Protein AF-A0A9Y2NAM1-F1 (afdb_monomer)

Radius of gyration: 29.52 Å; Cα contacts (8 Å, |Δi|>4): 77; chains: 1; bounding box: 74×30×72 Å

Foldseek 3Di:
DDPVVLVVVCVVFQVVLCVVFQPQKDKDKDACVVPDPPDGIDIDMDGPDVVSVVRNVVSNVVTCVDPPRDPDPDDDDDDDDPPCPDPPVPDPDPDDDDDPDPPPDDDDDDDDDDDDDD

Secondary structure (DSSP, 8-state):
--HHHHHHHHHHHTHHHHHHH--SEEEEEEE-TTT-SS-SEEEEEEESSHHHHHHHHHHHHTSTIIIII------------TT-----------------------------------

pLDDT: mean 74.05, std 20.96, range [35.19, 95.0]

Solvent-accessible surface area (backbone atoms only — not comparable to full-atom values): 8111 Å² total; per-residue (Å²): 134,56,72,69,58,45,56,53,50,43,56,68,62,44,48,54,55,40,71,74,69,31,63,60,60,47,77,49,79,41,86,31,54,93,82,35,96,88,47,51,68,46,77,48,76,48,48,82,45,70,66,31,45,49,45,39,52,55,51,47,70,78,31,63,48,68,86,71,71,41,84,82,89,77,84,88,86,86,76,91,66,87,90,63,71,77,76,69,84,76,67,93,72,98,76,77,78,78,79,79,76,81,77,90,70,91,78,85,92,79,82,87,84,86,87,82,93,129

Nearest PDB structures (foldseek):
  2vxh-assembly1_A  TM=6.993E-01  e=7.229E-02  Azospira oryzae
  3q08-assembly1_A  TM=6.575E-01  e=8.904E-02  Dechloromonas aromatica RCB
  2vxh-assembly1_C  TM=6.746E-01  e=1.448E-01  Azospira oryzae
  2vxh-assembly1_B  TM=7.013E-01  e=1.912E-01  Azospira oryzae
  4m05-assembly1_C  TM=6.438E-01  e=4.719E-01  Nitrospira defluvii

Sequence (118 aa):
MTVEQRIAAFRTEVVPAIEEKAKGVRSRFYDTEFYSARVTDVWVWEAVDHAAYQRLVDVLRETPFWDRWFDVAEILVGVEKTATRTTTASTWSPASRPRARTRSGRGRPGRGGRWPCR

Mean predicted aligned error: 14.8 Å

Organism: NCBI:txid715475

InterPro domains:
  IPR031409 Darcynin [PF17074] (1-87)

Structure (mmCIF, N/CA/C/O backbone):
data_AF-A0A9Y2NAM1-F1
#
_entry.id   AF-A0A9Y2NAM1-F1
#
loop_
_atom_site.group_PDB
_atom_site.id
_atom_site.type_symbol
_atom_site.label_atom_id
_atom_site.label_alt_id
_atom_site.label_comp_id
_atom_site.label_asym_id
_atom_site.label_entity_id
_atom_site.label_seq_id
_atom_site.pdbx_PDB_ins_code
_atom_site.Cartn_x
_atom_site.Cartn_y
_atom_site.Cartn_z
_atom_site.occupancy
_atom_site.B_iso_or_equiv
_atom_site.auth_seq_id
_atom_site.auth_comp_id
_atom_site.auth_asym_id
_atom_site.auth_atom_id
_atom_site.pdbx_PDB_model_num
ATOM 1 N N . MET A 1 1 ? -10.435 -3.339 16.808 1.00 61.38 1 MET A N 1
ATOM 2 C CA . MET A 1 1 ? -9.563 -2.209 16.427 1.00 61.38 1 MET A CA 1
ATOM 3 C C . MET A 1 1 ? -10.376 -1.289 15.538 1.00 61.38 1 MET A C 1
ATOM 5 O O . MET A 1 1 ? -10.996 -1.803 14.613 1.00 61.38 1 MET A O 1
ATOM 9 N N . THR A 1 2 ? -10.472 0.004 15.853 1.00 76.12 2 THR A N 1
ATOM 10 C CA . THR A 1 2 ? -11.249 0.950 15.026 1.00 76.12 2 THR A CA 1
ATOM 11 C C . THR A 1 2 ? -10.486 1.291 13.745 1.00 76.12 2 THR A C 1
ATOM 13 O O . THR A 1 2 ? -9.262 1.171 13.727 1.00 76.12 2 THR A O 1
ATOM 16 N N . VAL A 1 3 ? -11.185 1.717 12.684 1.00 72.50 3 VAL A N 1
ATOM 17 C CA . VAL A 1 3 ? -10.582 2.119 11.393 1.00 72.50 3 VAL A CA 1
ATOM 18 C C . VAL A 1 3 ? -9.458 3.141 11.602 1.00 72.50 3 VAL A C 1
ATOM 20 O O . VAL A 1 3 ? -8.342 2.951 11.126 1.00 72.50 3 VAL A O 1
ATOM 23 N N . GLU A 1 4 ? -9.718 4.166 12.413 1.00 74.12 4 GLU A N 1
ATOM 24 C CA . GLU A 1 4 ? -8.769 5.237 12.741 1.00 74.12 4 GLU A CA 1
ATOM 25 C C . GLU A 1 4 ? -7.497 4.715 13.419 1.00 74.12 4 GLU A C 1
ATOM 27 O O . GLU A 1 4 ? -6.392 5.133 13.073 1.00 74.12 4 GLU A O 1
ATOM 32 N N . GLN A 1 5 ? -7.632 3.759 14.344 1.00 76.25 5 GLN A N 1
ATOM 33 C CA . GLN A 1 5 ? -6.487 3.127 15.003 1.00 76.25 5 GLN A CA 1
ATOM 34 C C . GLN A 1 5 ? -5.641 2.318 14.014 1.00 76.25 5 GLN A C 1
ATOM 36 O O . GLN A 1 5 ? -4.414 2.336 14.116 1.00 76.25 5 GLN A O 1
ATOM 41 N N . ARG A 1 6 ? -6.268 1.652 13.030 1.00 75.31 6 ARG A N 1
ATOM 42 C CA . ARG A 1 6 ? -5.528 0.925 11.982 1.00 75.31 6 ARG A CA 1
ATOM 43 C C . ARG A 1 6 ? -4.755 1.887 11.094 1.00 75.31 6 ARG A C 1
ATOM 45 O O . ARG A 1 6 ? -3.584 1.652 10.830 1.00 75.31 6 ARG A O 1
ATOM 52 N N . ILE A 1 7 ? -5.391 2.981 10.673 1.00 76.06 7 ILE A N 1
ATOM 53 C CA . ILE A 1 7 ? -4.766 3.999 9.821 1.00 76.06 7 ILE A CA 1
ATOM 54 C C . ILE A 1 7 ? -3.598 4.668 10.550 1.00 76.06 7 ILE A C 1
ATOM 56 O O . ILE A 1 7 ? -2.550 4.897 9.947 1.00 76.06 7 ILE A O 1
ATOM 60 N N . ALA A 1 8 ? -3.749 4.963 11.843 1.00 80.06 8 ALA A N 1
ATOM 61 C CA . ALA A 1 8 ? -2.674 5.531 12.647 1.00 80.06 8 ALA A CA 1
ATOM 62 C C . ALA A 1 8 ? -1.471 4.579 12.742 1.00 80.06 8 ALA A C 1
ATOM 64 O O . ALA A 1 8 ? -0.352 4.996 12.455 1.00 80.06 8 ALA A O 1
ATOM 65 N N . ALA A 1 9 ? -1.700 3.301 13.057 1.00 77.62 9 ALA A N 1
ATOM 66 C CA . ALA A 1 9 ? -0.632 2.306 13.148 1.00 77.62 9 ALA A CA 1
ATOM 67 C C . ALA A 1 9 ? 0.019 2.003 11.784 1.00 77.62 9 ALA A C 1
ATOM 69 O O . ALA A 1 9 ? 1.239 1.899 11.666 1.00 77.62 9 ALA A O 1
ATOM 70 N N . PHE A 1 10 ? -0.780 1.962 10.718 1.00 80.69 10 PHE A N 1
ATOM 71 C CA . PHE A 1 10 ? -0.300 1.869 9.341 1.00 80.69 10 PHE A CA 1
ATOM 72 C C . PHE A 1 10 ? 0.639 3.031 8.981 1.00 80.69 10 PHE A C 1
ATOM 74 O O . PHE A 1 10 ? 1.710 2.816 8.410 1.00 80.69 10 PHE A O 1
ATOM 81 N N . ARG A 1 11 ? 0.281 4.265 9.358 1.00 82.62 11 ARG A N 1
ATOM 82 C CA . ARG A 1 11 ? 1.121 5.450 9.123 1.00 82.62 11 ARG A CA 1
ATOM 83 C C . ARG A 1 11 ? 2.437 5.423 9.890 1.00 82.62 11 ARG A C 1
ATOM 85 O O . ARG A 1 11 ? 3.382 6.061 9.446 1.00 82.62 11 ARG A O 1
ATOM 92 N N . THR A 1 12 ? 2.513 4.721 11.014 1.00 85.38 12 THR A N 1
ATOM 93 C CA . THR A 1 12 ? 3.744 4.638 11.809 1.00 85.38 12 THR A CA 1
ATOM 94 C C . THR A 1 12 ? 4.627 3.461 11.424 1.00 85.38 12 THR A C 1
ATOM 96 O O . THR A 1 12 ? 5.844 3.570 11.510 1.00 85.38 12 THR A O 1
ATOM 99 N N . GLU A 1 13 ? 4.043 2.339 11.004 1.00 84.00 13 GLU A N 1
ATOM 100 C CA . GLU A 1 13 ? 4.792 1.097 10.771 1.00 84.00 13 GLU A CA 1
ATOM 101 C C . GLU A 1 13 ? 5.084 0.830 9.292 1.00 84.00 13 GLU A C 1
ATOM 103 O O . GLU A 1 13 ? 6.103 0.226 8.968 1.00 84.00 13 GLU A O 1
ATOM 108 N N . VAL A 1 14 ? 4.202 1.265 8.387 1.00 85.31 14 VAL A N 1
ATOM 109 C CA . VAL A 1 14 ? 4.270 0.899 6.964 1.00 85.31 14 VAL A CA 1
ATOM 110 C C . VAL A 1 14 ? 4.747 2.071 6.113 1.00 85.31 14 VAL A C 1
ATOM 112 O O . VAL A 1 14 ? 5.680 1.925 5.326 1.00 85.31 14 VAL A O 1
ATOM 115 N N . VAL A 1 15 ? 4.146 3.252 6.287 1.00 86.62 15 VAL A N 1
ATOM 116 C CA . VAL A 1 15 ? 4.476 4.438 5.474 1.00 86.62 15 VAL A CA 1
ATOM 117 C C . VAL A 1 15 ? 5.964 4.818 5.545 1.00 86.62 15 VAL A C 1
ATOM 119 O O . VAL A 1 15 ? 6.548 5.007 4.477 1.00 86.62 15 VAL A O 1
ATOM 122 N N . PRO A 1 16 ? 6.628 4.850 6.720 1.00 90.12 16 PRO A N 1
ATOM 123 C CA . PRO A 1 16 ? 8.031 5.258 6.792 1.00 90.12 16 PRO A CA 1
ATOM 124 C C . PRO A 1 16 ? 8.965 4.306 6.039 1.00 90.12 16 PRO A C 1
ATOM 126 O O . PRO A 1 16 ? 9.866 4.756 5.336 1.00 90.12 16 PRO A O 1
ATOM 129 N N . ALA A 1 17 ? 8.712 2.993 6.113 1.00 88.62 17 ALA A N 1
ATOM 130 C CA . ALA A 1 17 ? 9.499 1.994 5.393 1.00 88.62 17 ALA A CA 1
ATOM 131 C C . ALA A 1 1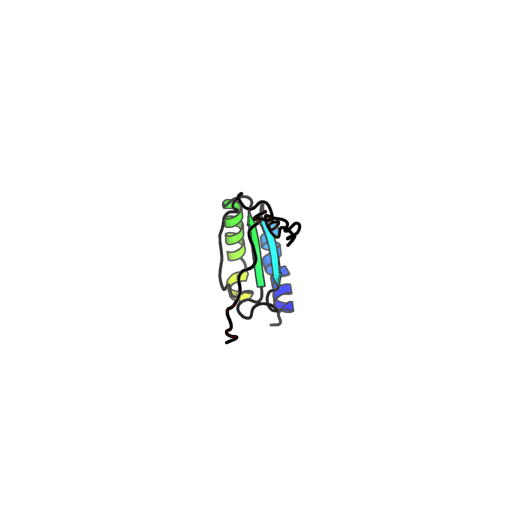7 ? 9.414 2.201 3.872 1.00 88.62 17 ALA A C 1
ATOM 133 O O . ALA A 1 17 ? 10.414 2.082 3.160 1.00 88.62 17 ALA A O 1
ATOM 134 N N . ILE A 1 18 ? 8.227 2.557 3.373 1.00 88.38 18 ILE A N 1
ATOM 135 C CA . ILE A 1 18 ? 8.011 2.839 1.954 1.00 88.38 18 ILE A CA 1
ATOM 136 C C . ILE A 1 18 ? 8.696 4.145 1.546 1.00 88.38 18 ILE A C 1
ATOM 138 O O . ILE A 1 18 ? 9.404 4.165 0.542 1.00 88.38 18 ILE A O 1
ATOM 142 N N . GLU A 1 19 ? 8.533 5.221 2.318 1.00 87.81 19 GLU A N 1
ATOM 143 C CA . GLU A 1 19 ? 9.170 6.512 2.027 1.00 87.81 19 GLU A CA 1
ATOM 144 C C . GLU A 1 19 ? 10.701 6.411 2.008 1.00 87.81 19 GLU A C 1
ATOM 146 O O . GLU A 1 19 ? 11.367 7.024 1.162 1.00 87.81 19 GLU A O 1
ATOM 151 N N . GLU A 1 20 ? 11.272 5.604 2.901 1.00 88.69 20 GLU A N 1
ATOM 152 C CA . GLU A 1 20 ? 12.707 5.362 2.978 1.00 88.69 20 GLU A CA 1
ATOM 153 C C . GLU A 1 20 ? 13.209 4.566 1.765 1.00 88.69 20 GLU A C 1
ATOM 155 O O . GLU A 1 20 ? 14.114 5.021 1.056 1.00 88.69 20 GLU A O 1
ATOM 160 N N . LYS A 1 21 ? 12.598 3.406 1.496 1.00 85.50 21 LYS A N 1
ATOM 161 C CA . LYS A 1 21 ? 13.170 2.375 0.618 1.00 85.50 21 LYS A CA 1
ATOM 162 C C . LYS A 1 21 ? 12.577 2.349 -0.797 1.00 85.50 21 LYS A C 1
ATOM 164 O O . LYS A 1 21 ? 13.278 2.007 -1.752 1.00 85.50 21 LYS A O 1
ATOM 169 N N . ALA A 1 22 ? 11.313 2.728 -0.980 1.00 87.00 22 ALA A N 1
ATOM 170 C CA . ALA A 1 22 ? 10.634 2.662 -2.274 1.00 87.00 22 ALA A CA 1
ATOM 171 C C . ALA A 1 22 ? 10.725 4.004 -3.021 1.00 87.00 22 ALA A C 1
ATOM 173 O O . ALA A 1 22 ? 9.875 4.886 -2.905 1.00 87.00 22 ALA A O 1
ATOM 174 N N . LYS A 1 23 ? 11.780 4.171 -3.826 1.00 91.81 23 LYS A N 1
ATOM 175 C CA . LYS A 1 23 ? 11.946 5.341 -4.706 1.00 91.81 23 LYS A CA 1
ATOM 176 C C . LYS A 1 23 ? 11.321 5.111 -6.084 1.00 91.81 23 LYS A C 1
ATOM 178 O O . LYS A 1 23 ? 11.396 4.006 -6.629 1.00 91.81 23 LYS A O 1
ATOM 183 N N . GLY A 1 24 ? 10.785 6.184 -6.673 1.00 92.25 24 GLY A N 1
ATOM 184 C CA . GLY A 1 24 ? 10.184 6.162 -8.013 1.00 92.25 24 GLY A CA 1
ATOM 185 C C . GLY A 1 24 ? 8.732 5.680 -8.040 1.00 92.25 24 GLY A C 1
ATOM 186 O O . GLY A 1 24 ? 8.265 5.222 -9.080 1.00 92.25 24 GLY A O 1
ATOM 187 N N . VAL A 1 25 ? 8.027 5.770 -6.910 1.00 94.00 25 VAL A N 1
ATOM 188 C CA . VAL A 1 25 ? 6.605 5.435 -6.810 1.00 94.00 25 VAL A CA 1
ATOM 189 C C . VAL A 1 25 ? 5.788 6.626 -6.316 1.00 94.00 25 VAL A C 1
ATOM 191 O O . VAL A 1 25 ? 6.275 7.458 -5.551 1.00 94.00 25 VAL A O 1
ATOM 194 N N . ARG A 1 26 ? 4.534 6.708 -6.756 1.00 92.81 26 ARG A N 1
ATOM 195 C CA . ARG A 1 26 ? 3.511 7.618 -6.233 1.00 92.81 26 ARG A CA 1
ATOM 196 C C . ARG A 1 26 ? 2.331 6.793 -5.761 1.00 92.81 26 ARG A C 1
ATOM 198 O O . ARG A 1 26 ? 2.014 5.774 -6.366 1.00 92.81 26 ARG A O 1
ATOM 205 N N . SER A 1 27 ? 1.675 7.249 -4.704 1.00 92.44 27 SER A N 1
ATOM 206 C CA . SER A 1 27 ? 0.552 6.536 -4.108 1.00 92.44 27 SER A CA 1
ATOM 207 C C . SER A 1 27 ? -0.657 7.451 -3.972 1.00 92.44 27 SER A C 1
ATOM 209 O O . SER A 1 27 ? -0.517 8.660 -3.768 1.00 92.44 27 SER A O 1
ATOM 211 N N . ARG A 1 28 ? -1.848 6.871 -4.108 1.00 91.62 28 ARG A N 1
ATOM 212 C CA . ARG A 1 28 ? -3.123 7.515 -3.789 1.00 91.62 28 ARG A CA 1
ATOM 213 C C . ARG A 1 28 ? -3.988 6.530 -3.028 1.00 91.62 28 ARG A C 1
ATOM 215 O O . ARG A 1 28 ? -4.185 5.406 -3.482 1.00 91.62 28 ARG A O 1
ATOM 222 N N . PHE A 1 29 ? -4.491 6.962 -1.882 1.00 89.06 29 PHE A N 1
ATOM 223 C CA . PHE A 1 29 ? -5.310 6.146 -0.999 1.00 89.06 29 PHE A CA 1
ATOM 224 C C . PHE A 1 29 ? -6.742 6.678 -1.015 1.00 89.06 29 PHE A C 1
ATOM 226 O O . PHE A 1 29 ? -6.953 7.879 -0.833 1.00 89.06 29 PHE A O 1
ATOM 233 N N . TYR A 1 30 ? -7.703 5.799 -1.273 1.00 89.75 30 TYR A N 1
ATOM 234 C CA . TYR A 1 30 ? -9.110 6.135 -1.436 1.00 89.75 30 TYR A CA 1
ATOM 235 C C . TYR A 1 30 ? -9.950 5.365 -0.421 1.00 89.75 30 TYR A C 1
ATOM 237 O O . TYR A 1 30 ? -9.857 4.142 -0.346 1.00 89.75 30 TYR A O 1
ATOM 245 N N . ASP A 1 31 ? -10.795 6.089 0.307 1.00 87.50 31 ASP A N 1
ATOM 246 C CA . ASP A 1 31 ? -11.854 5.505 1.126 1.00 87.50 31 ASP A CA 1
ATOM 247 C C . ASP A 1 31 ? -13.033 5.122 0.220 1.00 87.50 31 ASP A C 1
ATOM 249 O O . ASP A 1 31 ? -13.535 5.932 -0.567 1.00 87.50 31 ASP A O 1
ATOM 253 N N . THR A 1 32 ? -13.437 3.860 0.303 1.00 89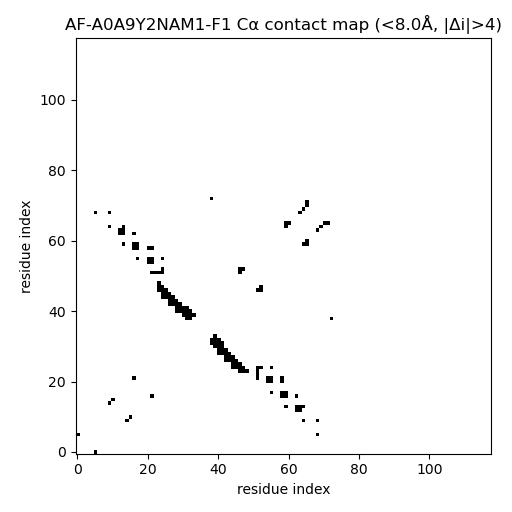.56 32 THR A N 1
ATOM 254 C CA . THR A 1 32 ? -14.535 3.283 -0.474 1.00 89.56 32 THR A CA 1
ATOM 255 C C . THR A 1 32 ? -15.625 2.672 0.397 1.00 89.56 32 THR A C 1
ATOM 257 O O . THR A 1 32 ? -16.630 2.223 -0.155 1.00 89.56 32 THR A O 1
ATOM 260 N N . GLU A 1 33 ? -15.484 2.717 1.726 1.00 84.75 33 GLU A N 1
ATOM 261 C CA . GLU A 1 33 ? -16.387 2.067 2.684 1.00 84.75 33 GLU A CA 1
ATOM 262 C C . GLU A 1 33 ? -17.841 2.529 2.506 1.00 84.75 33 GLU A C 1
ATOM 264 O O . GLU A 1 33 ? -18.778 1.742 2.625 1.00 84.75 33 GLU A O 1
ATOM 269 N N . PHE A 1 34 ? -18.045 3.792 2.124 1.00 83.81 34 PHE A N 1
ATOM 270 C CA . PHE A 1 34 ? -19.382 4.324 1.857 1.00 83.81 34 PHE A CA 1
ATOM 271 C C . PHE A 1 34 ? -20.017 3.802 0.553 1.00 83.81 34 PHE A C 1
ATOM 273 O O . PHE A 1 34 ? -21.240 3.736 0.435 1.00 83.81 34 PHE A O 1
ATOM 280 N N . TYR A 1 35 ? -19.206 3.457 -0.448 1.00 84.50 35 TYR A N 1
ATOM 281 C CA . TYR A 1 35 ? -19.669 3.142 -1.806 1.00 84.50 35 TYR A CA 1
ATOM 282 C C . TYR A 1 35 ? -19.660 1.643 -2.123 1.00 84.50 35 TYR A C 1
ATOM 284 O O . TYR A 1 35 ? -20.293 1.218 -3.091 1.00 84.50 35 TYR A O 1
ATOM 292 N N . SER A 1 36 ? -18.944 0.839 -1.338 1.00 81.81 36 SER A N 1
ATOM 293 C CA . SER A 1 36 ? -18.791 -0.596 -1.543 1.00 81.81 36 SER A CA 1
ATOM 294 C C . SER A 1 36 ? -18.824 -1.332 -0.214 1.00 81.81 36 SER A C 1
ATOM 296 O O . SER A 1 36 ? -18.106 -0.992 0.714 1.00 81.81 36 SER A O 1
ATOM 298 N N . ALA A 1 37 ? -19.599 -2.414 -0.152 1.00 83.19 37 ALA A N 1
ATOM 299 C CA . ALA A 1 37 ? -19.560 -3.335 0.982 1.00 83.19 37 ALA A CA 1
ATOM 300 C C . ALA A 1 37 ? -18.433 -4.381 0.867 1.00 83.19 37 ALA A C 1
ATOM 302 O O . ALA A 1 37 ? -18.240 -5.174 1.784 1.00 83.19 37 ALA A O 1
ATOM 303 N N . ARG A 1 38 ? -17.726 -4.445 -0.276 1.00 88.19 38 ARG A N 1
ATOM 304 C CA . ARG A 1 38 ? -16.723 -5.492 -0.545 1.00 88.19 38 ARG A CA 1
ATOM 305 C C . ARG A 1 38 ? -15.332 -5.128 -0.034 1.00 88.19 38 ARG A C 1
ATOM 307 O O . ARG A 1 38 ? -14.599 -6.012 0.387 1.00 88.19 38 ARG A O 1
ATOM 314 N N . VAL A 1 39 ? -14.960 -3.858 -0.133 1.00 90.25 39 VAL A N 1
ATOM 315 C CA . VAL A 1 39 ? -13.652 -3.338 0.276 1.00 90.25 39 VAL A CA 1
ATOM 316 C C . VAL A 1 39 ? -13.862 -1.988 0.944 1.00 90.25 39 VAL A C 1
ATOM 318 O O . VAL A 1 39 ? -14.730 -1.231 0.517 1.00 90.25 39 VAL A O 1
ATOM 321 N N . THR A 1 40 ? -13.091 -1.704 1.991 1.00 88.50 40 THR A N 1
ATOM 322 C CA . THR A 1 40 ? -13.122 -0.415 2.697 1.00 88.50 40 THR A CA 1
ATOM 323 C C . THR A 1 40 ? -12.166 0.584 2.061 1.00 88.50 40 THR A C 1
ATOM 325 O O . THR A 1 40 ? -12.490 1.758 1.930 1.00 88.50 40 THR A O 1
ATOM 328 N N . ASP A 1 41 ? -11.029 0.108 1.557 1.00 87.62 41 ASP A N 1
ATOM 329 C CA . ASP A 1 41 ? -9.929 0.950 1.104 1.00 87.62 41 ASP A CA 1
ATOM 330 C C . ASP A 1 41 ? -9.411 0.504 -0.267 1.00 87.62 41 ASP A C 1
ATOM 332 O O . ASP A 1 41 ? -9.267 -0.690 -0.541 1.00 87.62 41 ASP A O 1
ATOM 336 N N . VAL A 1 42 ? -9.071 1.473 -1.121 1.00 91.62 42 VAL A N 1
ATOM 337 C CA . VAL A 1 42 ? -8.367 1.239 -2.388 1.00 91.62 42 VAL A CA 1
ATOM 338 C C . VAL A 1 42 ? -7.059 2.017 -2.390 1.00 91.62 42 VAL A C 1
ATOM 340 O O . VAL A 1 42 ? -7.046 3.246 -2.311 1.00 91.62 42 VAL A O 1
ATOM 343 N N . TRP A 1 43 ? -5.947 1.300 -2.547 1.00 92.19 43 TRP A N 1
ATOM 344 C CA . TRP A 1 43 ? -4.620 1.896 -2.650 1.00 92.19 43 TRP A CA 1
ATOM 345 C C . TRP A 1 43 ? -4.060 1.742 -4.059 1.00 92.19 43 TRP A C 1
ATOM 347 O O . TRP A 1 43 ? -3.759 0.638 -4.511 1.00 92.19 43 TRP A O 1
ATOM 357 N N . VAL A 1 44 ? -3.913 2.864 -4.758 1.00 94.25 44 VAL A N 1
ATOM 358 C CA . VAL A 1 44 ? -3.359 2.905 -6.111 1.00 94.25 44 VAL A CA 1
ATOM 359 C C . VAL A 1 44 ? -1.901 3.325 -6.052 1.00 94.25 44 VAL A C 1
ATOM 361 O O . VAL A 1 44 ? -1.561 4.335 -5.431 1.00 94.25 44 VAL A O 1
ATOM 364 N N . TRP A 1 45 ? -1.061 2.572 -6.756 1.00 94.62 45 TRP A N 1
ATOM 365 C CA . TRP A 1 45 ? 0.360 2.838 -6.904 1.00 94.62 45 TRP A CA 1
ATOM 366 C C . TRP A 1 45 ? 0.722 3.058 -8.365 1.00 94.62 45 TRP A C 1
ATOM 368 O O . TRP A 1 45 ? 0.372 2.266 -9.235 1.00 94.62 45 TRP A O 1
ATOM 378 N N . GLU A 1 46 ? 1.472 4.121 -8.614 1.00 94.62 46 GLU A N 1
ATOM 379 C CA . GLU A 1 46 ? 2.095 4.410 -9.898 1.00 94.62 46 GLU A CA 1
ATOM 380 C C . GLU A 1 46 ? 3.607 4.265 -9.731 1.00 94.62 46 GLU A C 1
ATOM 382 O O . GLU A 1 46 ? 4.193 4.901 -8.855 1.00 94.62 46 GLU A O 1
ATOM 387 N N . ALA A 1 47 ? 4.248 3.450 -10.562 1.00 95.00 47 ALA A N 1
ATOM 388 C CA . ALA A 1 47 ? 5.692 3.250 -10.549 1.00 95.00 47 ALA A CA 1
ATOM 389 C C . ALA A 1 47 ? 6.289 3.713 -11.878 1.00 95.00 47 ALA A C 1
ATOM 391 O O . ALA A 1 47 ? 5.702 3.483 -12.934 1.00 95.00 47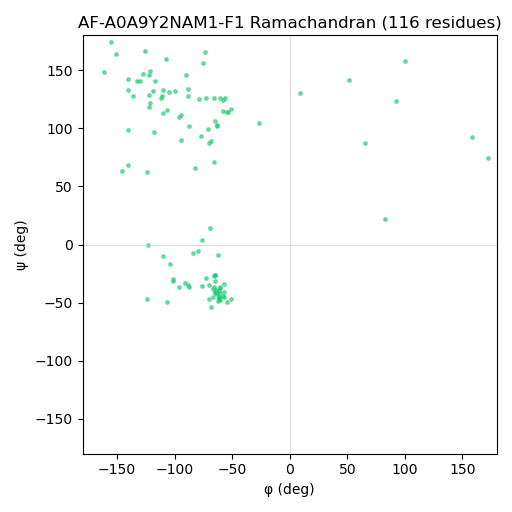 ALA A O 1
ATOM 392 N N . VAL A 1 48 ? 7.459 4.355 -11.830 1.00 94.56 48 VAL A N 1
ATOM 393 C CA . VAL A 1 48 ? 8.153 4.825 -13.045 1.00 94.56 48 VAL A CA 1
ATOM 394 C C . VAL A 1 48 ? 8.622 3.678 -13.942 1.00 94.56 48 VAL A C 1
ATOM 396 O O . VAL A 1 48 ? 8.734 3.848 -15.152 1.00 94.56 48 VAL A O 1
ATOM 399 N N . ASP A 1 49 ? 8.883 2.512 -13.352 1.00 93.38 49 ASP A N 1
ATOM 400 C CA . ASP A 1 49 ? 9.267 1.287 -14.038 1.00 93.38 49 ASP A CA 1
ATOM 401 C C . ASP A 1 49 ? 8.904 0.052 -13.192 1.00 93.38 49 ASP A C 1
ATOM 403 O O . ASP A 1 49 ? 8.462 0.147 -12.040 1.00 93.38 49 ASP A O 1
ATOM 407 N N . HIS A 1 50 ? 9.096 -1.133 -13.772 1.00 92.81 50 HIS A N 1
ATOM 408 C CA . HIS A 1 50 ? 8.817 -2.394 -13.090 1.00 92.81 50 HIS A CA 1
ATOM 409 C C . HIS A 1 50 ? 9.732 -2.638 -11.878 1.00 92.81 50 HIS A C 1
ATOM 411 O O . HIS A 1 50 ? 9.300 -3.233 -10.895 1.00 92.81 50 HIS A O 1
ATOM 417 N N . ALA A 1 51 ? 10.977 -2.153 -11.904 1.00 94.25 51 ALA A N 1
ATOM 418 C CA . ALA A 1 51 ? 11.914 -2.344 -10.800 1.00 94.25 51 ALA A CA 1
ATOM 419 C C . ALA A 1 51 ? 11.511 -1.522 -9.563 1.00 94.25 51 ALA A C 1
ATOM 421 O O . ALA A 1 51 ? 11.675 -1.979 -8.434 1.00 94.25 51 ALA A O 1
ATOM 422 N N . ALA A 1 52 ? 10.954 -0.325 -9.756 1.00 93.94 52 ALA A N 1
ATOM 423 C CA . ALA A 1 52 ? 10.368 0.488 -8.698 1.00 93.94 52 ALA A CA 1
ATOM 424 C C . ALA A 1 52 ? 9.141 -0.191 -8.082 1.00 93.94 52 ALA A C 1
ATOM 426 O O . ALA A 1 52 ? 9.017 -0.215 -6.858 1.00 93.94 52 ALA A O 1
ATOM 427 N N . TYR A 1 53 ? 8.289 -0.806 -8.909 1.00 93.69 53 TYR A N 1
ATOM 428 C CA . TYR A 1 53 ? 7.181 -1.628 -8.420 1.00 93.69 53 TYR A CA 1
ATOM 429 C C . TYR A 1 53 ? 7.675 -2.832 -7.605 1.00 93.69 53 TYR A C 1
ATOM 431 O O . TYR A 1 53 ? 7.172 -3.075 -6.511 1.00 93.69 53 TYR A O 1
ATOM 439 N N . GLN A 1 54 ? 8.695 -3.547 -8.084 1.00 94.25 54 GLN A N 1
ATOM 440 C CA . GLN A 1 54 ? 9.249 -4.693 -7.363 1.00 94.25 54 GLN A CA 1
ATOM 441 C C . GLN A 1 54 ? 9.809 -4.282 -5.994 1.00 94.25 54 GLN A C 1
ATOM 443 O O . GLN A 1 54 ? 9.437 -4.877 -4.987 1.00 94.25 54 GLN A O 1
ATOM 448 N N . ARG A 1 55 ? 10.601 -3.200 -5.931 1.00 94.94 55 ARG A N 1
ATOM 449 C CA . ARG A 1 55 ? 11.105 -2.658 -4.655 1.00 94.94 55 ARG A CA 1
ATOM 450 C C . ARG A 1 55 ? 9.979 -2.302 -3.688 1.00 94.94 55 ARG A C 1
ATOM 452 O O . ARG A 1 55 ? 10.103 -2.566 -2.499 1.00 94.94 55 ARG A O 1
ATOM 459 N N . LEU A 1 56 ? 8.890 -1.707 -4.176 1.00 93.88 56 LEU A N 1
ATOM 460 C CA . LEU A 1 56 ? 7.724 -1.406 -3.344 1.00 93.88 56 LEU A CA 1
ATOM 461 C C . LEU A 1 56 ? 7.126 -2.685 -2.739 1.00 93.88 56 LEU A C 1
ATOM 463 O O . LEU A 1 56 ? 6.858 -2.721 -1.540 1.00 93.88 56 LEU A O 1
ATOM 467 N N . VAL A 1 57 ? 6.925 -3.725 -3.551 1.00 92.56 57 VAL A N 1
ATOM 468 C CA . VAL A 1 57 ? 6.376 -5.006 -3.081 1.00 92.56 57 VAL A CA 1
ATOM 469 C C . VAL A 1 57 ? 7.309 -5.665 -2.065 1.00 92.56 57 VAL A C 1
ATOM 471 O O . VAL A 1 57 ? 6.831 -6.154 -1.042 1.00 92.56 57 VAL A O 1
ATOM 474 N N . ASP A 1 58 ? 8.618 -5.643 -2.311 1.00 94.12 58 ASP A N 1
ATOM 475 C CA . ASP A 1 58 ? 9.619 -6.199 -1.398 1.00 94.12 58 ASP A CA 1
ATOM 476 C C . ASP A 1 58 ? 9.586 -5.482 -0.041 1.00 94.12 58 ASP A C 1
ATOM 478 O O . ASP A 1 58 ? 9.493 -6.127 1.001 1.00 94.12 58 ASP A O 1
ATOM 482 N N . VAL A 1 59 ? 9.535 -4.147 -0.044 1.00 93.44 59 VAL A N 1
ATOM 483 C CA . VAL A 1 59 ? 9.411 -3.350 1.185 1.00 93.44 59 VAL A CA 1
ATOM 484 C C . VAL A 1 59 ? 8.113 -3.662 1.921 1.00 93.44 59 VAL A C 1
ATOM 486 O O . VAL A 1 59 ? 8.133 -3.863 3.130 1.00 93.44 59 VAL A O 1
ATOM 489 N N . LEU A 1 60 ? 6.982 -3.747 1.215 1.00 91.19 60 LEU A N 1
ATOM 490 C CA . LEU A 1 60 ? 5.698 -4.078 1.836 1.00 91.19 60 LEU A CA 1
ATOM 491 C C . LEU A 1 60 ? 5.719 -5.458 2.503 1.00 91.19 60 LEU A C 1
ATOM 493 O O . LEU A 1 60 ? 5.117 -5.617 3.563 1.00 91.19 60 LEU A O 1
ATOM 497 N N . ARG A 1 61 ? 6.412 -6.445 1.919 1.00 90.12 61 ARG A N 1
ATOM 498 C CA . ARG A 1 61 ? 6.579 -7.789 2.507 1.00 90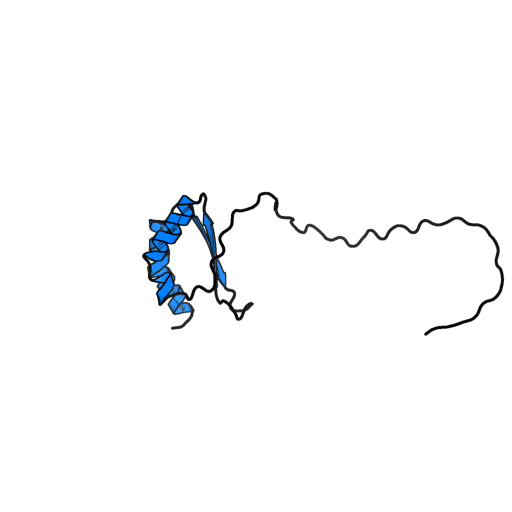.12 61 ARG A CA 1
ATOM 499 C C . ARG A 1 61 ? 7.381 -7.781 3.807 1.00 90.12 61 ARG A C 1
ATOM 501 O O . ARG A 1 61 ? 7.183 -8.664 4.632 1.00 90.12 61 ARG A O 1
ATOM 508 N N . GLU A 1 62 ? 8.255 -6.798 4.001 1.00 89.94 62 GLU A N 1
ATOM 509 C CA . GLU A 1 62 ? 9.004 -6.619 5.251 1.00 89.94 62 GLU A CA 1
ATOM 510 C C . GLU A 1 62 ? 8.175 -5.935 6.352 1.00 89.94 62 GLU A C 1
ATOM 512 O O . GLU A 1 62 ? 8.637 -5.818 7.487 1.00 89.94 62 GLU A O 1
ATOM 517 N N . THR A 1 63 ? 6.957 -5.477 6.044 1.00 87.56 63 THR A N 1
ATOM 518 C CA . THR A 1 63 ? 6.076 -4.796 7.001 1.00 87.56 63 THR A CA 1
ATOM 519 C C . THR A 1 63 ? 4.895 -5.677 7.422 1.00 87.56 63 THR A C 1
ATOM 521 O O . THR A 1 63 ? 4.487 -6.561 6.667 1.00 87.56 63 THR A O 1
ATOM 524 N N . PRO A 1 64 ? 4.237 -5.398 8.566 1.00 86.81 64 PRO A N 1
ATOM 525 C CA . PRO A 1 64 ? 3.011 -6.096 8.973 1.00 86.81 64 PRO A CA 1
ATOM 526 C C . PRO A 1 64 ? 1.773 -5.777 8.107 1.00 86.81 64 PRO A C 1
ATOM 528 O O . PRO A 1 64 ? 0.645 -6.044 8.521 1.00 86.81 64 PRO A O 1
ATOM 531 N N . PHE A 1 65 ? 1.948 -5.162 6.934 1.00 86.62 65 PHE A N 1
ATOM 532 C CA . PHE A 1 65 ? 0.865 -4.710 6.063 1.00 86.62 65 PHE A CA 1
ATOM 533 C C . PHE A 1 65 ? -0.126 -5.833 5.713 1.00 86.62 65 PHE A C 1
ATOM 535 O O . PHE A 1 65 ? -1.326 -5.642 5.901 1.00 86.62 65 PHE A O 1
ATOM 542 N N . TRP A 1 66 ? 0.378 -6.993 5.276 1.00 83.56 66 TRP A N 1
ATOM 543 C CA . TRP A 1 66 ? -0.423 -8.099 4.727 1.00 83.56 66 TRP A CA 1
ATOM 544 C C . TRP A 1 66 ? -1.171 -8.930 5.771 1.00 83.56 66 TRP A C 1
ATOM 546 O O . TRP A 1 66 ? -2.270 -9.393 5.501 1.00 83.56 66 TRP A O 1
ATOM 556 N N . ASP A 1 67 ? -0.572 -9.130 6.946 1.00 79.81 67 ASP A N 1
ATOM 557 C CA . ASP A 1 67 ? -1.069 -10.119 7.916 1.00 79.81 67 ASP A CA 1
ATOM 558 C C . ASP A 1 67 ? -1.693 -9.484 9.166 1.00 79.81 67 ASP A C 1
ATOM 560 O O . ASP A 1 67 ? -2.285 -10.178 9.995 1.00 79.81 67 ASP A O 1
ATOM 564 N N . ARG A 1 68 ? -1.539 -8.165 9.347 1.00 83.69 68 ARG A N 1
ATOM 565 C CA . ARG A 1 68 ? -2.014 -7.459 10.549 1.00 83.69 68 ARG A CA 1
ATOM 566 C C . ARG A 1 68 ? -2.948 -6.302 10.241 1.00 83.69 68 ARG A C 1
ATOM 568 O O . ARG A 1 68 ? -3.955 -6.144 10.931 1.00 83.69 68 ARG A O 1
ATOM 575 N N . TRP A 1 69 ? -2.589 -5.456 9.280 1.00 82.69 69 TRP A N 1
ATOM 576 C CA . TRP A 1 69 ? -3.272 -4.174 9.096 1.00 82.69 69 TRP A CA 1
ATOM 577 C C . TRP A 1 69 ? -4.363 -4.221 8.026 1.00 82.69 69 TRP A C 1
ATOM 579 O O . TRP A 1 69 ? -5.410 -3.601 8.223 1.00 82.69 69 TRP A O 1
ATOM 589 N N . PHE A 1 70 ? -4.149 -4.977 6.948 1.00 84.50 70 PHE A N 1
ATOM 590 C CA . PHE A 1 70 ? -5.081 -5.085 5.828 1.00 84.50 70 PHE A CA 1
ATOM 591 C C . PHE A 1 70 ? -5.354 -6.540 5.471 1.00 84.50 70 PHE A C 1
ATOM 593 O O . PHE A 1 70 ? -4.439 -7.350 5.434 1.00 84.50 70 PHE A O 1
ATOM 600 N N . ASP A 1 71 ? -6.610 -6.837 5.145 1.00 88.69 71 ASP A N 1
ATOM 601 C CA . ASP A 1 71 ? -6.975 -8.043 4.406 1.00 88.69 71 ASP A CA 1
ATOM 602 C C . ASP A 1 71 ? -7.052 -7.674 2.919 1.00 88.69 71 ASP A C 1
ATOM 604 O O . ASP A 1 71 ? -7.888 -6.860 2.509 1.00 88.69 71 ASP A O 1
ATOM 608 N N . VAL A 1 72 ? -6.116 -8.183 2.115 1.00 89.38 72 VAL A N 1
ATOM 609 C CA . VAL A 1 72 ? -5.990 -7.776 0.712 1.00 89.38 72 VAL A CA 1
ATOM 610 C C . VAL A 1 72 ? -6.894 -8.627 -0.165 1.00 89.38 72 VAL A C 1
ATOM 612 O O . VAL A 1 72 ? -6.560 -9.749 -0.535 1.00 89.38 72 VAL A O 1
ATOM 615 N N . ALA A 1 73 ? -8.024 -8.042 -0.556 1.00 91.38 73 ALA A N 1
ATOM 616 C CA . ALA A 1 73 ? -9.005 -8.707 -1.405 1.00 91.38 73 ALA A CA 1
ATOM 617 C C . ALA A 1 73 ? -8.476 -9.019 -2.817 1.00 91.38 73 ALA A C 1
ATOM 619 O O . ALA A 1 73 ? -8.778 -10.079 -3.364 1.00 91.38 73 ALA A O 1
ATOM 620 N N . GLU A 1 74 ? -7.735 -8.091 -3.433 1.00 91.12 74 GLU A N 1
ATOM 621 C CA . GLU A 1 74 ? -7.215 -8.247 -4.794 1.00 91.12 74 GLU A CA 1
ATOM 622 C C . GLU A 1 74 ? -6.054 -7.278 -5.073 1.00 91.12 74 GLU A C 1
ATOM 624 O O . GLU A 1 74 ? -6.029 -6.158 -4.562 1.00 91.12 74 GLU A O 1
ATOM 629 N N . ILE A 1 75 ? -5.108 -7.696 -5.923 1.00 92.25 75 ILE A N 1
ATOM 630 C CA . ILE A 1 75 ? -4.034 -6.845 -6.450 1.00 92.25 75 ILE A CA 1
ATOM 631 C C . ILE A 1 75 ? -4.127 -6.850 -7.972 1.00 92.25 75 ILE A C 1
ATOM 633 O O . ILE A 1 75 ? -3.949 -7.885 -8.613 1.00 92.25 75 ILE A O 1
ATOM 637 N N . LEU A 1 76 ? -4.353 -5.675 -8.552 1.00 93.00 76 LEU A N 1
ATOM 638 C CA . LEU A 1 76 ? -4.433 -5.489 -9.997 1.00 93.00 76 LEU A CA 1
ATOM 639 C C . LEU A 1 76 ? -3.175 -4.778 -10.495 1.00 93.00 76 LEU A C 1
ATOM 641 O O . LEU A 1 76 ? -2.928 -3.626 -10.146 1.00 93.00 76 LEU A O 1
ATOM 645 N N . VAL A 1 77 ? -2.388 -5.459 -11.330 1.00 91.88 77 VAL A N 1
ATOM 646 C CA . VAL A 1 77 ? -1.181 -4.893 -11.951 1.00 91.88 77 VAL A CA 1
ATOM 647 C C . VAL A 1 77 ? -1.465 -4.576 -13.413 1.00 91.88 77 VAL A C 1
ATOM 649 O O . VAL A 1 77 ? -1.977 -5.413 -14.156 1.00 91.88 77 VAL A O 1
ATOM 652 N N . GLY A 1 78 ? -1.109 -3.369 -13.842 1.00 90.44 78 GLY A N 1
ATOM 653 C CA . GLY A 1 78 ? -1.308 -2.920 -15.213 1.00 90.44 78 GLY A CA 1
ATOM 654 C C . GLY A 1 78 ? -0.272 -1.892 -15.641 1.00 90.44 78 GLY A C 1
ATOM 655 O O . GLY A 1 78 ? 0.422 -1.301 -14.818 1.00 90.44 78 GLY A 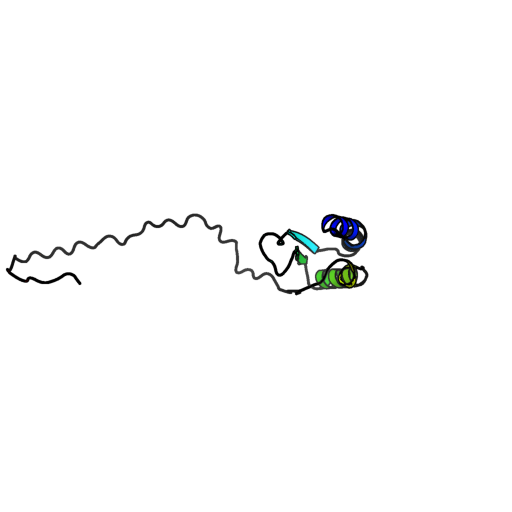O 1
ATOM 656 N N . VAL A 1 79 ? -0.181 -1.686 -16.952 1.00 89.56 79 VAL A N 1
ATOM 657 C CA . VAL A 1 79 ? 0.631 -0.630 -17.565 1.00 89.56 79 VAL A CA 1
ATOM 658 C C . VAL A 1 79 ? -0.321 0.397 -18.158 1.00 89.56 79 VAL A C 1
ATOM 660 O O . VAL A 1 79 ? -1.280 0.029 -18.845 1.00 89.56 79 VAL A O 1
ATOM 663 N N . GLU A 1 80 ? -0.065 1.678 -17.896 1.00 84.75 80 GLU A N 1
ATOM 664 C CA . GLU A 1 80 ? -0.853 2.764 -18.472 1.00 84.75 80 GLU A CA 1
ATOM 665 C C . GLU A 1 80 ? -0.807 2.689 -20.005 1.00 84.75 80 GLU A C 1
ATOM 667 O O . GLU A 1 80 ? 0.259 2.680 -20.624 1.00 84.75 80 GLU A O 1
ATOM 672 N N . LYS A 1 81 ? -1.982 2.624 -20.637 1.00 80.94 81 LYS A N 1
ATOM 673 C CA . LYS A 1 81 ? -2.091 2.713 -22.094 1.00 80.94 81 LYS A CA 1
ATOM 674 C C . LYS A 1 81 ? -2.225 4.176 -22.504 1.00 80.94 81 LYS A C 1
ATOM 676 O O . LYS A 1 81 ? -3.159 4.862 -22.095 1.00 80.94 81 LYS A O 1
ATOM 681 N N . THR A 1 82 ? -1.370 4.607 -23.427 1.00 66.38 82 THR A N 1
ATOM 682 C CA . THR A 1 82 ? -1.347 5.959 -24.020 1.00 66.38 82 THR A CA 1
ATOM 683 C C . THR A 1 82 ? -2.615 6.341 -24.797 1.00 66.38 82 THR A C 1
ATOM 685 O O . THR A 1 82 ? -2.789 7.501 -25.163 1.00 66.38 82 THR A O 1
ATOM 688 N N . ALA A 1 83 ? -3.537 5.402 -25.028 1.00 55.44 83 ALA A N 1
ATOM 689 C CA . ALA A 1 83 ? -4.788 5.635 -25.752 1.00 55.44 83 ALA A CA 1
ATOM 690 C C . ALA A 1 83 ? -5.875 6.376 -24.944 1.00 55.44 83 ALA A C 1
ATOM 692 O O . ALA A 1 83 ? -6.970 6.588 -25.459 1.00 55.44 83 ALA A O 1
ATOM 693 N N . THR A 1 84 ? -5.589 6.820 -23.718 1.00 52.19 84 THR A N 1
ATOM 694 C CA . THR A 1 84 ? -6.554 7.555 -22.884 1.00 52.19 84 THR A CA 1
ATOM 695 C C . THR A 1 84 ? -5.982 8.900 -22.457 1.00 52.19 84 THR A C 1
ATOM 697 O O . THR A 1 84 ? -5.829 9.200 -21.279 1.00 52.19 84 THR A O 1
ATOM 700 N N . ARG A 1 85 ? -5.708 9.768 -23.439 1.00 48.94 85 ARG A N 1
ATOM 701 C CA . ARG A 1 85 ? -5.742 11.209 -23.172 1.00 48.94 85 ARG A CA 1
ATOM 702 C C . ARG A 1 85 ? -7.148 11.505 -22.671 1.00 48.94 85 ARG A C 1
ATOM 704 O O . ARG A 1 85 ? -8.100 11.296 -23.421 1.00 48.94 85 ARG A O 1
ATOM 711 N N . THR A 1 86 ? -7.251 11.916 -21.410 1.00 47.12 86 THR A N 1
ATOM 712 C CA . THR A 1 86 ? -8.462 12.356 -20.719 1.00 47.12 86 THR A CA 1
ATOM 713 C C . THR A 1 86 ? -9.458 12.913 -21.724 1.00 47.12 86 THR A C 1
ATOM 715 O O . THR A 1 86 ? -9.268 14.011 -22.252 1.00 47.12 86 THR A O 1
ATOM 718 N N . THR A 1 87 ? -10.510 12.149 -22.030 1.00 49.16 87 THR A N 1
ATOM 719 C CA . THR A 1 87 ? -11.702 12.774 -22.589 1.00 49.16 87 THR A CA 1
ATOM 720 C C . THR A 1 87 ? -12.267 13.558 -21.424 1.00 49.16 87 THR A C 1
ATOM 722 O O . THR A 1 87 ? -13.051 13.044 -20.631 1.00 49.16 87 THR A O 1
ATOM 725 N N . THR A 1 88 ? -11.795 14.793 -21.255 1.00 46.25 88 THR A N 1
ATOM 726 C CA . THR A 1 88 ? -12.568 15.795 -20.542 1.00 46.25 88 THR A CA 1
ATOM 727 C C . THR A 1 88 ? -13.924 15.734 -21.217 1.00 46.25 88 THR A C 1
ATOM 729 O O . THR A 1 88 ? -14.006 15.935 -22.430 1.00 46.25 88 THR A O 1
ATOM 732 N N . ALA A 1 89 ? -14.964 15.357 -20.480 1.00 55.00 89 ALA A N 1
ATOM 733 C CA . ALA A 1 89 ? -16.327 15.442 -20.966 1.00 55.00 89 ALA A CA 1
ATOM 734 C C . ALA A 1 89 ? -16.665 16.932 -21.139 1.00 55.00 89 ALA A C 1
ATOM 736 O O . ALA A 1 89 ? -17.391 17.521 -20.347 1.00 55.00 89 ALA A O 1
ATOM 737 N N . SER A 1 90 ? -16.082 17.585 -22.145 1.00 47.75 90 SER A N 1
ATOM 738 C CA . SER A 1 90 ? -16.496 18.902 -22.582 1.00 47.75 90 SER A CA 1
ATOM 739 C C . SER A 1 90 ? -17.763 18.696 -23.396 1.00 47.75 90 SER A C 1
ATOM 741 O O . SER A 1 90 ? -17.723 18.411 -24.590 1.00 47.75 90 SER A O 1
ATOM 743 N N . THR A 1 91 ? -18.880 18.812 -22.684 1.00 47.88 91 THR A N 1
ATOM 744 C CA . THR A 1 91 ? -20.185 19.192 -23.217 1.00 47.88 91 THR A CA 1
ATOM 745 C C . THR A 1 91 ? -20.795 18.185 -24.192 1.00 47.88 91 THR A C 1
ATOM 747 O O . THR A 1 91 ? -20.730 18.328 -25.412 1.00 47.88 91 THR A O 1
ATOM 750 N N . TRP A 1 92 ? -21.517 17.207 -23.644 1.00 36.62 92 TRP A N 1
ATOM 751 C CA . TRP A 1 92 ? -22.609 16.582 -24.386 1.00 36.62 92 TRP A CA 1
ATOM 752 C C . TRP A 1 92 ? -23.669 17.659 -24.667 1.00 36.62 92 TRP A C 1
ATOM 754 O O . TRP A 1 92 ? -24.406 18.065 -23.772 1.00 36.62 92 TRP A O 1
ATOM 764 N N . SER A 1 93 ? -23.696 18.182 -25.894 1.00 50.88 93 SER A N 1
ATOM 765 C CA . SER A 1 93 ? -24.758 19.068 -26.374 1.00 50.88 93 SER A CA 1
ATOM 766 C C . SER A 1 93 ? -25.781 18.225 -27.144 1.00 50.88 93 SER A C 1
ATOM 768 O O . SER A 1 93 ? -25.465 17.744 -28.236 1.00 50.88 93 SER A O 1
ATOM 770 N N . PRO A 1 94 ? -27.005 18.009 -26.628 1.00 45.75 94 PRO A N 1
ATOM 771 C CA . PRO A 1 94 ? -28.035 17.275 -27.348 1.00 45.75 94 PRO A CA 1
ATOM 772 C C . PRO A 1 94 ? -28.738 18.225 -28.325 1.00 45.75 94 PRO A C 1
ATOM 774 O O . PRO A 1 94 ? -29.906 18.567 -28.155 1.00 45.75 94 PRO A O 1
ATOM 777 N N . ALA A 1 95 ? -28.029 18.712 -29.343 1.00 53.16 95 ALA A N 1
ATOM 778 C CA . ALA A 1 95 ? -28.613 19.638 -30.310 1.00 53.16 95 ALA A CA 1
ATOM 779 C C . ALA A 1 95 ? -28.058 19.449 -31.723 1.00 53.16 95 ALA A C 1
ATOM 781 O O . ALA A 1 95 ? -27.508 20.355 -32.338 1.00 53.16 95 ALA A O 1
ATOM 782 N N . SER A 1 96 ? -28.302 18.275 -32.291 1.00 45.50 96 SER A N 1
ATOM 783 C CA . SER A 1 96 ? -28.395 18.131 -33.743 1.00 45.50 96 SER A CA 1
ATOM 784 C C . SER A 1 96 ? -29.518 17.159 -34.088 1.00 45.50 96 SER A C 1
ATOM 786 O O . SER A 1 96 ? -29.319 16.060 -34.597 1.00 45.50 96 SER A O 1
ATOM 788 N N . ARG A 1 97 ? -30.759 17.598 -33.826 1.00 46.56 97 ARG A N 1
ATOM 789 C CA . ARG A 1 97 ? -31.910 17.051 -34.554 1.00 46.56 97 ARG A CA 1
ATOM 790 C C . ARG A 1 97 ? -31.633 17.254 -36.049 1.00 46.56 97 ARG A C 1
ATOM 792 O O . ARG A 1 97 ? -31.367 18.393 -36.444 1.00 46.56 97 ARG A O 1
ATOM 799 N N . PRO A 1 98 ? -31.695 16.211 -36.891 1.00 41.44 98 PRO A N 1
ATOM 800 C CA . PRO A 1 98 ? -31.552 16.402 -38.322 1.00 41.44 98 PRO A CA 1
ATOM 801 C C . PRO A 1 98 ? -32.683 17.319 -38.798 1.00 41.44 98 PRO A C 1
ATOM 803 O O . PRO A 1 98 ? -33.860 17.076 -38.523 1.00 41.44 98 PRO A O 1
ATOM 806 N N . ARG A 1 99 ? -32.315 18.406 -39.485 1.00 45.31 99 ARG A N 1
ATOM 807 C CA . ARG A 1 99 ? -33.260 19.301 -40.161 1.00 45.31 99 ARG A CA 1
ATOM 808 C C . ARG A 1 99 ? -34.115 18.437 -41.084 1.00 45.31 99 ARG A C 1
ATOM 810 O O . ARG A 1 99 ? -33.596 17.855 -42.036 1.00 45.31 99 ARG A O 1
ATOM 817 N N . ALA A 1 100 ? -35.409 18.339 -40.788 1.00 43.62 100 ALA A N 1
ATOM 818 C CA . ALA A 1 100 ? -36.364 17.684 -41.664 1.00 43.62 100 ALA A CA 1
ATOM 819 C C . ALA A 1 100 ? -36.261 18.335 -43.047 1.00 43.62 100 ALA A C 1
ATOM 821 O O . ALA A 1 100 ? -36.522 19.526 -43.223 1.00 43.62 100 ALA A O 1
ATOM 822 N N . ARG A 1 101 ? -35.809 17.546 -44.018 1.00 42.16 101 ARG A N 1
ATOM 823 C CA . ARG A 1 101 ? -35.734 17.925 -45.422 1.00 42.16 101 ARG A CA 1
ATOM 824 C C . ARG A 1 101 ? -37.176 18.129 -45.883 1.00 42.16 101 ARG A C 1
ATOM 826 O O . ARG A 1 101 ? -37.929 17.165 -46.005 1.00 42.16 101 ARG A O 1
ATOM 833 N N . THR A 1 102 ? -37.594 19.376 -46.074 1.00 42.41 102 THR A N 1
ATOM 834 C CA . THR A 1 102 ? -38.907 19.697 -46.635 1.00 42.41 102 THR A CA 1
ATOM 835 C C . THR A 1 102 ? -38.960 19.156 -48.060 1.00 42.41 102 THR A C 1
ATOM 837 O O . THR A 1 102 ? -38.365 19.697 -48.989 1.00 42.41 102 THR A O 1
ATOM 840 N N . ARG A 1 103 ? -39.646 18.025 -48.228 1.00 40.50 103 ARG A N 1
ATOM 841 C CA . ARG A 1 103 ? -39.969 17.452 -49.531 1.00 40.50 103 ARG A CA 1
ATOM 842 C C . ARG A 1 103 ? -41.028 18.351 -50.167 1.00 40.50 103 ARG A C 1
ATOM 844 O O . ARG A 1 103 ? -42.204 18.265 -49.827 1.00 40.50 103 ARG A O 1
ATOM 851 N N . SER A 1 104 ? -40.610 19.236 -51.068 1.00 45.91 104 SER A N 1
ATOM 852 C CA . SER A 1 104 ? -41.512 19.983 -51.943 1.00 45.91 104 SER A CA 1
ATOM 853 C C . SER A 1 104 ? -42.157 19.017 -52.943 1.00 45.91 104 SER A C 1
ATOM 855 O O . SER A 1 104 ? -41.649 18.765 -54.029 1.00 45.91 104 SER A O 1
ATOM 857 N N . GLY A 1 105 ? -43.289 18.435 -52.554 1.00 39.56 105 GLY A N 1
ATOM 858 C CA . GLY A 1 105 ? -44.164 17.669 -53.435 1.00 39.56 105 GLY A CA 1
ATOM 859 C C . GLY A 1 105 ? -45.530 18.336 -53.513 1.00 39.56 105 GLY A C 1
ATOM 860 O O . GLY A 1 105 ? -46.368 18.128 -52.643 1.00 39.56 105 GLY A O 1
ATOM 861 N N . ARG A 1 106 ? -45.759 19.145 -54.554 1.00 42.84 106 ARG A N 1
ATOM 862 C CA . ARG A 1 106 ? -47.114 19.530 -54.976 1.00 42.84 106 ARG A CA 1
ATOM 863 C C . ARG A 1 106 ? -47.833 18.274 -55.476 1.00 42.84 106 ARG A C 1
ATOM 865 O O . ARG A 1 106 ? -47.326 17.630 -56.388 1.00 42.84 106 ARG A O 1
ATOM 872 N N . GLY A 1 107 ? -49.017 17.969 -54.942 1.00 35.34 107 GLY A N 1
ATOM 873 C CA . GLY A 1 107 ? -49.859 16.908 -55.505 1.00 35.34 107 GLY A CA 1
ATOM 874 C C . GLY A 1 107 ? -51.105 16.527 -54.699 1.00 35.34 107 GLY A C 1
ATOM 875 O O . GLY A 1 107 ? -51.113 15.460 -54.115 1.00 35.34 107 GLY A O 1
ATOM 876 N N . ARG A 1 108 ? -52.131 17.396 -54.746 1.00 40.59 108 ARG A N 1
ATOM 877 C CA . ARG A 1 108 ? -53.600 17.181 -54.607 1.00 40.59 108 ARG A CA 1
ATOM 878 C C . ARG A 1 108 ? -54.214 16.398 -53.412 1.00 40.59 108 ARG A C 1
ATOM 880 O O . ARG A 1 108 ? -53.729 15.343 -53.032 1.00 40.59 108 ARG A O 1
ATOM 887 N N . PRO A 1 109 ? -55.380 16.852 -52.889 1.00 44.44 109 PRO A N 1
ATOM 888 C CA . PRO A 1 10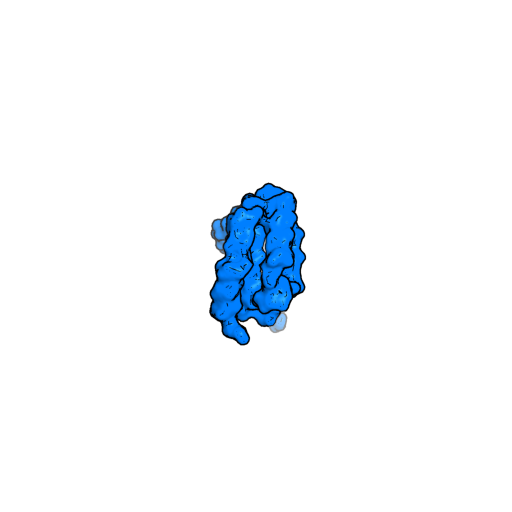9 ? -56.087 16.195 -51.791 1.00 44.44 109 PRO A CA 1
ATOM 889 C C . PRO A 1 109 ? -57.056 15.116 -52.306 1.00 44.44 109 PRO A C 1
ATOM 891 O O . PRO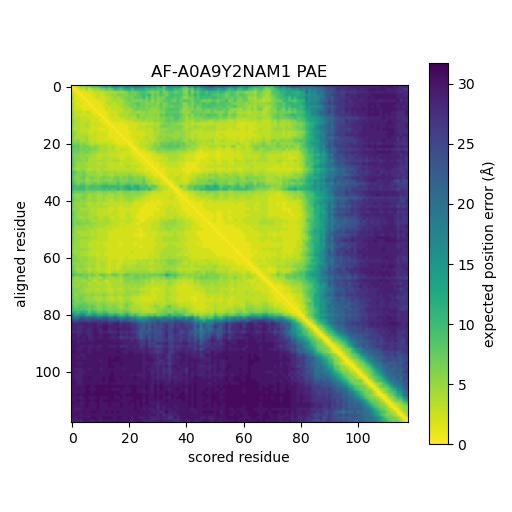 A 1 109 ? -57.834 15.354 -53.230 1.00 44.44 109 PRO A O 1
ATOM 894 N N . GLY A 1 110 ? -57.038 13.938 -51.679 1.00 35.34 110 GLY 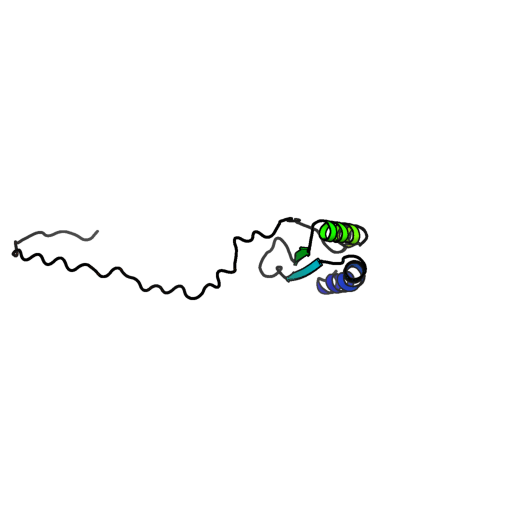A N 1
ATOM 895 C CA . GLY A 1 110 ? -57.907 12.810 -52.015 1.00 35.34 110 GLY A CA 1
ATOM 896 C C . GLY A 1 110 ? -58.394 12.082 -50.766 1.00 35.34 110 GLY A C 1
ATOM 897 O O . GLY A 1 110 ? -57.664 11.297 -50.185 1.00 35.34 110 GLY A O 1
ATOM 898 N N . ARG A 1 111 ? -59.623 12.424 -50.369 1.00 39.59 111 ARG A N 1
ATOM 899 C CA . ARG A 1 111 ? -60.625 11.687 -49.574 1.00 39.59 111 ARG A CA 1
ATOM 900 C C . ARG A 1 111 ? -60.218 10.366 -48.889 1.00 39.59 111 ARG A C 1
ATOM 902 O O . ARG A 1 111 ? -59.912 9.390 -49.555 1.00 39.59 111 ARG A O 1
ATOM 909 N N . GLY A 1 112 ? -60.560 10.305 -47.597 1.00 39.50 112 GLY A N 1
ATOM 910 C CA . GLY A 1 112 ? -61.209 9.143 -46.976 1.00 39.50 112 GLY A CA 1
ATOM 911 C C . GLY A 1 112 ? -60.274 8.112 -46.349 1.00 39.50 112 GLY A C 1
ATOM 912 O O . GLY A 1 112 ? -59.429 7.538 -47.018 1.00 39.50 112 GLY A O 1
ATOM 913 N N . GLY A 1 113 ? -60.475 7.825 -45.062 1.00 35.19 113 GLY A N 1
ATOM 914 C CA . GLY A 1 113 ? -59.789 6.711 -44.408 1.00 35.19 113 GLY A CA 1
ATOM 915 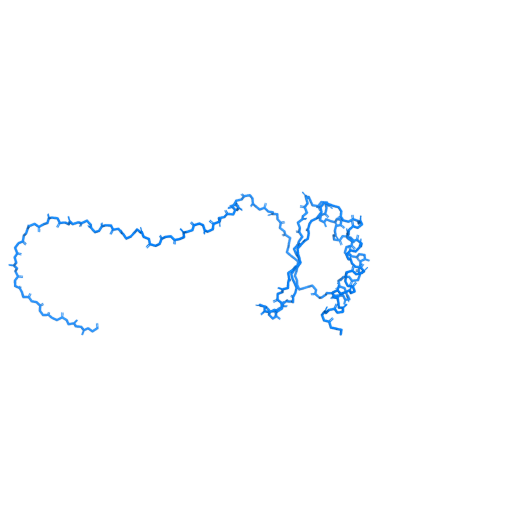C C . GLY A 1 113 ? -59.735 6.853 -42.899 1.00 35.19 113 GLY A C 1
ATOM 916 O O . GLY A 1 113 ? -58.854 7.498 -42.354 1.00 35.19 113 GLY A O 1
ATOM 917 N N . ARG A 1 114 ? -60.730 6.269 -42.244 1.00 36.75 114 ARG A N 1
ATOM 918 C CA . ARG A 1 114 ? -60.903 6.129 -40.796 1.00 36.75 114 ARG A CA 1
ATOM 919 C C . ARG A 1 114 ? -59.932 5.060 -40.238 1.00 36.75 114 ARG A C 1
ATOM 921 O O . ARG A 1 114 ? -59.485 4.219 -41.014 1.00 36.75 114 ARG A O 1
ATOM 928 N N . TRP A 1 115 ? -59.780 5.046 -38.901 1.00 37.16 115 TRP A N 1
ATOM 929 C CA . TRP A 1 115 ? -59.327 3.949 -37.998 1.00 37.16 115 TRP A CA 1
ATOM 930 C C . TRP A 1 115 ? -57.861 3.957 -37.493 1.00 37.16 115 TRP A C 1
ATOM 932 O O . TRP A 1 115 ? -57.001 4.545 -38.136 1.00 37.16 115 TRP A O 1
ATOM 942 N N . PRO A 1 116 ? -57.552 3.278 -36.362 1.00 45.12 116 PRO A N 1
ATOM 943 C CA . PRO A 1 116 ? -57.921 3.632 -34.982 1.00 45.12 116 PRO A CA 1
ATOM 944 C C . PRO A 1 116 ? -56.703 3.706 -34.038 1.00 45.12 116 PRO A C 1
ATOM 946 O O . PRO A 1 116 ? -55.634 3.181 -34.330 1.00 45.12 116 PRO A O 1
ATOM 949 N N . CYS A 1 117 ? -56.898 4.278 -32.848 1.00 37.44 117 CYS A N 1
ATOM 950 C CA . CYS A 1 117 ? -55.990 4.063 -31.724 1.00 37.44 117 CYS A CA 1
ATOM 951 C C . CYS A 1 117 ? -56.178 2.647 -31.157 1.00 37.44 117 CYS A C 1
ATOM 953 O O . CYS A 1 117 ? -57.291 2.294 -30.753 1.00 37.44 117 CYS A O 1
ATOM 955 N N . ARG A 1 118 ? -55.090 1.882 -31.066 1.00 41.44 118 ARG A N 1
ATOM 956 C CA . ARG A 1 118 ? -54.860 0.930 -29.979 1.00 41.44 118 ARG A CA 1
ATOM 957 C C . ARG A 1 118 ? -53.370 0.823 -29.700 1.00 41.44 118 ARG A C 1
ATOM 959 O O . ARG A 1 118 ? -52.606 0.851 -30.687 1.00 41.44 118 ARG A O 1
#